Protein AF-A0A950VVF9-F1 (afdb_monomer_lite)

Radius of gyration: 39.8 Å; chains: 1; bounding box: 68×32×104 Å

pLDDT: mean 79.5, std 14.29, range [44.03, 95.88]

Secondary structure (DSSP, 8-state):
----TTHHHHHHHHHTT-TTTTS-HHHHHHHHH-HHHHHHHHHHHHHHHHHHHHHHH--PPPHHHHHHHHHHHHHHHHHHHHHHHHHHHHHHHHHHHHHHHHHHHHHHHHHHTSS-S--SSHHHHHHHHHHHHHHHHHHHHHHHHHHHHHTT-

Sequence (153 aa):
MTNCPQEQETLSIVQAGRWPDGCDDAMRAHAAACPTCGDIVRVGSLIAADYHASLRTSHVPASGVVWWRMQRRARQEAIRTASRVITVVQAIAVAAGVAVAIGILAATSRAFSFGAGDVSKAVLAQWSIPLIIALASWLMLAPVAVYLAVSKD

Foldseek 3Di:
DPDDPCLVVLLVCLVVVNPPVNDDPVLVVVLVVDPNSVVSNVVSVVVVVVVVVCVVPDDDPDPVVVVVVVVVVVVVVVVVVVVVVVVVVVLVVVLVVVVVVLVVVVVVVVVVPPDDDDPDPVVVVVVVVSVCVNVVSVVVSVVVVVVVVVVPD

Structure (mmCIF, N/CA/C/O backbone):
data_AF-A0A950VVF9-F1
#
_entry.id   AF-A0A950VVF9-F1
#
loop_
_atom_site.group_PDB
_atom_site.id
_atom_site.type_symbol
_atom_site.label_atom_id
_atom_site.label_alt_id
_atom_site.label_comp_id
_atom_site.label_asym_id
_atom_site.label_entity_id
_atom_site.label_seq_id
_atom_site.pdbx_PDB_ins_code
_atom_site.Cartn_x
_atom_site.Cartn_y
_atom_site.Cartn_z
_atom_site.occupancy
_atom_site.B_iso_or_equiv
_atom_site.auth_seq_id
_atom_site.auth_comp_id
_atom_site.auth_asym_id
_atom_site.auth_atom_id
_atom_site.pdbx_PDB_model_num
ATOM 1 N N . MET A 1 1 ? -11.140 21.412 41.896 1.00 46.41 1 MET A N 1
ATOM 2 C CA . MET A 1 1 ? -10.750 20.219 41.115 1.00 46.41 1 MET A CA 1
ATOM 3 C C . MET A 1 1 ? -10.531 19.085 42.099 1.00 46.41 1 MET A C 1
ATOM 5 O O . MET A 1 1 ? -9.441 18.926 42.627 1.00 46.41 1 MET A O 1
ATOM 9 N N . THR A 1 2 ? -11.606 18.391 42.459 1.00 57.53 2 THR A N 1
ATOM 10 C CA . THR A 1 2 ? -11.554 17.213 43.330 1.00 57.53 2 THR A CA 1
ATOM 11 C C . THR A 1 2 ? -11.142 16.023 42.478 1.00 57.53 2 THR A C 1
ATOM 13 O O . THR A 1 2 ? -11.958 15.514 41.717 1.00 57.53 2 THR A O 1
ATOM 16 N N . ASN A 1 3 ? -9.869 15.642 42.565 1.00 76.06 3 ASN A N 1
ATOM 17 C CA . ASN A 1 3 ? -9.349 14.440 41.922 1.00 76.06 3 ASN A CA 1
ATOM 18 C C . ASN A 1 3 ? -9.999 13.224 42.601 1.00 76.06 3 ASN A C 1
ATOM 20 O O . ASN A 1 3 ? -9.795 13.014 43.800 1.00 76.06 3 ASN A O 1
ATOM 24 N N . CYS A 1 4 ? -10.855 12.493 41.885 1.00 89.56 4 CYS A N 1
ATOM 25 C CA . CYS A 1 4 ? -11.508 11.317 42.443 1.00 89.56 4 CYS A CA 1
ATOM 26 C C . CYS A 1 4 ? -10.552 10.119 42.314 1.00 89.56 4 CYS A C 1
ATOM 28 O O . CYS A 1 4 ? -10.086 9.834 41.214 1.00 89.56 4 CYS A O 1
ATOM 30 N N . PRO A 1 5 ? -10.268 9.367 43.393 1.00 89.88 5 PRO A N 1
ATOM 31 C CA . PRO A 1 5 ? -9.334 8.241 43.320 1.00 89.88 5 PRO A CA 1
ATOM 32 C C . PRO A 1 5 ? -9.798 7.127 42.364 1.00 89.88 5 PRO A C 1
ATOM 34 O O . PRO A 1 5 ? -8.968 6.406 41.825 1.00 89.88 5 PRO A O 1
ATOM 37 N N . GLN A 1 6 ? -11.111 7.006 42.141 1.00 89.06 6 GLN A N 1
ATOM 38 C CA . GLN A 1 6 ? -11.744 5.987 41.291 1.00 89.06 6 GLN A CA 1
ATOM 39 C C . GLN A 1 6 ? -11.964 6.459 39.842 1.00 89.06 6 GLN A C 1
ATOM 41 O O . GLN A 1 6 ? -12.507 5.723 39.017 1.00 89.06 6 GLN A O 1
ATOM 46 N N . GLU A 1 7 ? -11.557 7.688 39.513 1.00 92.12 7 GLU A N 1
ATOM 47 C CA . GLU A 1 7 ? -11.788 8.303 38.201 1.00 92.12 7 GLU A CA 1
ATOM 48 C C . GLU A 1 7 ? -11.143 7.498 37.072 1.00 92.12 7 GLU A C 1
ATOM 50 O O . GLU A 1 7 ? -11.805 7.130 36.101 1.00 92.12 7 GLU A O 1
ATOM 55 N N . GLN A 1 8 ? -9.860 7.169 37.233 1.00 91.25 8 GLN A N 1
ATOM 56 C CA . GLN A 1 8 ? -9.088 6.455 36.220 1.00 91.25 8 GLN A CA 1
ATOM 57 C C . GLN A 1 8 ? -9.615 5.034 35.994 1.00 91.25 8 GLN A C 1
ATOM 59 O O . GLN A 1 8 ? -9.660 4.552 34.861 1.00 91.25 8 GLN A O 1
ATOM 64 N N . GLU A 1 9 ? -10.035 4.367 37.068 1.00 91.81 9 GLU A N 1
ATOM 65 C CA . GLU A 1 9 ? -10.601 3.024 37.000 1.00 91.81 9 GLU A CA 1
ATOM 66 C C . GLU A 1 9 ? -11.958 3.041 36.289 1.00 91.81 9 GLU A C 1
ATOM 68 O O . GLU A 1 9 ? -12.151 2.301 35.320 1.00 91.81 9 GLU A O 1
ATOM 73 N N . THR A 1 10 ? -12.841 3.973 36.663 1.00 91.62 10 THR A N 1
ATOM 74 C CA . THR A 1 10 ? -14.138 4.184 36.000 1.00 91.62 10 THR A CA 1
ATOM 75 C C . THR A 1 10 ? -13.952 4.458 34.507 1.00 91.62 10 THR A C 1
ATOM 77 O O . THR A 1 10 ? -14.591 3.820 33.668 1.00 91.62 10 THR A O 1
ATOM 80 N N . LEU A 1 11 ? -13.029 5.359 34.156 1.00 92.31 11 LEU A N 1
ATOM 81 C CA . LEU A 1 11 ? -12.716 5.685 32.767 1.00 92.31 11 LEU A CA 1
ATOM 82 C C . LEU A 1 11 ? -12.247 4.450 31.988 1.00 92.31 11 LEU A C 1
ATOM 84 O O . LEU A 1 11 ? -12.703 4.223 30.869 1.00 92.31 11 LEU A O 1
ATOM 88 N N . SER A 1 12 ? -11.379 3.625 32.578 1.00 92.62 12 SER A N 1
ATOM 89 C CA . SER A 1 12 ? -10.868 2.414 31.928 1.00 92.62 12 SER A CA 1
ATOM 90 C C . SER A 1 12 ? -11.960 1.369 31.659 1.00 92.62 12 SER A C 1
ATOM 92 O O . SER A 1 12 ? -11.968 0.738 30.601 1.00 92.62 12 SER A O 1
ATOM 94 N N . ILE A 1 13 ? -12.919 1.212 32.579 1.00 92.62 13 ILE A N 1
ATOM 95 C CA . ILE A 1 13 ? -14.045 0.276 32.440 1.00 92.62 13 ILE A CA 1
ATOM 96 C C . ILE A 1 13 ? -14.986 0.737 31.325 1.00 92.62 13 ILE A C 1
ATOM 98 O O . ILE A 1 13 ? -15.417 -0.074 30.499 1.00 92.62 13 ILE A O 1
ATOM 102 N N . VAL A 1 14 ? -15.271 2.040 31.275 1.00 93.19 14 VAL A N 1
ATOM 103 C CA . VAL A 1 14 ? -16.123 2.650 30.250 1.00 93.19 14 VAL A CA 1
ATOM 104 C C . VAL A 1 14 ? -15.461 2.576 28.871 1.00 93.19 14 VAL A C 1
ATOM 106 O O . VAL A 1 14 ? -16.108 2.161 27.913 1.00 93.19 14 VAL A O 1
ATOM 109 N N . GLN A 1 15 ? -14.162 2.879 28.763 1.00 91.44 15 GLN A N 1
ATOM 110 C CA . GLN A 1 15 ? -13.406 2.740 27.508 1.00 91.44 15 GLN A CA 1
ATOM 111 C C . GLN A 1 15 ? -13.346 1.295 27.012 1.00 91.44 15 GLN A C 1
ATOM 113 O O . GLN A 1 15 ? -13.388 1.050 25.809 1.00 91.44 15 GLN A O 1
ATOM 118 N N . ALA A 1 16 ? -13.274 0.329 27.928 1.00 90.88 16 ALA A N 1
ATOM 119 C CA . ALA A 1 16 ? -13.304 -1.083 27.580 1.00 90.88 16 ALA A CA 1
ATOM 120 C C . ALA A 1 16 ? -14.704 -1.594 27.187 1.00 90.88 16 ALA A C 1
ATOM 122 O O . ALA A 1 16 ? -14.842 -2.780 26.889 1.00 90.88 16 ALA A O 1
ATOM 123 N N . GLY A 1 17 ? -15.741 -0.746 27.224 1.00 90.44 17 GLY A N 1
ATOM 124 C CA . GLY A 1 17 ? -17.120 -1.130 26.913 1.00 90.44 17 GLY A CA 1
ATOM 125 C C . GLY A 1 17 ? -17.713 -2.139 27.899 1.00 90.44 17 GLY A C 1
ATOM 126 O O . GLY A 1 17 ? -18.653 -2.847 27.557 1.00 90.44 17 GLY A O 1
ATOM 127 N N . ARG A 1 18 ? -17.147 -2.245 29.110 1.00 90.12 18 ARG A N 1
ATOM 128 C CA . ARG A 1 18 ? -17.577 -3.215 30.130 1.00 90.12 18 ARG A CA 1
ATOM 129 C C . ARG A 1 18 ? -18.621 -2.659 31.091 1.00 90.12 18 ARG A C 1
ATOM 131 O O . ARG A 1 18 ? -19.141 -3.401 31.909 1.00 90.12 18 ARG A O 1
ATOM 138 N N . TRP A 1 19 ? -18.928 -1.370 31.030 1.00 89.94 19 TRP A N 1
ATOM 139 C CA . TRP A 1 19 ? -19.983 -0.785 31.851 1.00 89.94 19 TRP A CA 1
ATOM 140 C C . TRP A 1 19 ? -21.376 -1.125 31.289 1.00 89.94 19 TRP A C 1
ATOM 142 O O . TRP A 1 19 ? -21.567 -0.956 30.085 1.00 89.94 19 TRP A O 1
ATOM 152 N N . PRO A 1 20 ? -22.378 -1.505 32.107 1.00 88.19 20 PRO A N 1
ATOM 153 C CA . PRO A 1 20 ? -22.351 -1.697 33.563 1.00 88.19 20 PRO A CA 1
ATOM 154 C C . PRO A 1 20 ? -22.058 -3.143 34.009 1.00 88.19 20 PRO A C 1
ATOM 156 O O . PRO A 1 20 ? -21.835 -3.374 35.193 1.00 88.19 20 PRO A O 1
ATOM 159 N N . ASP A 1 21 ? -22.063 -4.114 33.096 1.00 87.50 21 ASP A N 1
ATOM 160 C CA . ASP A 1 21 ? -22.092 -5.543 33.450 1.00 87.50 21 ASP A CA 1
ATOM 161 C C . ASP A 1 21 ? -20.754 -6.091 33.981 1.00 87.50 21 ASP A C 1
ATOM 163 O O . ASP A 1 21 ? -20.711 -7.112 34.660 1.00 87.50 21 ASP A O 1
ATOM 167 N N . GLY A 1 22 ? -19.645 -5.418 33.679 1.00 84.06 22 GLY A N 1
ATOM 168 C CA . GLY A 1 22 ? -18.285 -5.791 34.067 1.00 84.06 22 GLY A CA 1
ATOM 169 C C . GLY A 1 22 ? -17.716 -4.981 35.231 1.00 84.06 22 GLY A C 1
ATOM 170 O O . GLY A 1 22 ? -16.492 -4.912 35.354 1.00 84.06 22 GLY A O 1
ATOM 171 N N . CYS A 1 23 ? -18.567 -4.346 36.043 1.00 88.38 23 CYS A N 1
ATOM 172 C CA . CYS A 1 23 ? -18.170 -3.648 37.267 1.00 88.38 23 CYS A CA 1
ATOM 173 C C . CYS A 1 23 ? -18.974 -4.132 38.479 1.00 88.38 23 CYS A C 1
ATOM 175 O O . CYS A 1 23 ? -20.118 -4.572 38.358 1.00 88.38 23 CYS A O 1
ATOM 177 N N . ASP A 1 24 ? -18.353 -4.057 39.649 1.00 90.00 24 ASP A N 1
ATOM 178 C CA . ASP A 1 24 ? -18.946 -4.426 40.924 1.00 90.00 24 ASP A CA 1
ATOM 179 C C . ASP A 1 24 ? -19.947 -3.371 41.426 1.00 90.00 24 ASP A C 1
ATOM 181 O O . ASP A 1 24 ? -19.979 -2.209 41.004 1.00 90.00 24 ASP A O 1
ATOM 185 N N . ASP A 1 25 ? -20.794 -3.786 42.363 1.00 88.69 25 ASP A N 1
ATOM 186 C CA . ASP A 1 25 ? -21.881 -2.963 42.897 1.00 88.69 25 ASP A CA 1
ATOM 187 C C . ASP A 1 25 ? -21.362 -1.705 43.607 1.00 88.69 25 ASP A C 1
ATOM 189 O O . ASP A 1 25 ? -22.013 -0.658 43.566 1.00 88.69 25 ASP A O 1
ATOM 193 N N . ALA A 1 26 ? -20.169 -1.781 44.208 1.00 89.81 26 ALA A N 1
ATOM 194 C CA . ALA A 1 26 ? -19.530 -0.649 44.868 1.00 89.81 26 ALA A CA 1
ATOM 195 C C . ALA A 1 26 ? -19.111 0.436 43.863 1.00 89.81 26 ALA A C 1
ATOM 197 O O . ALA A 1 26 ? -19.376 1.617 44.100 1.00 89.81 26 ALA A O 1
ATOM 198 N N . MET A 1 27 ? -18.543 0.057 42.713 1.00 88.62 27 MET A N 1
ATOM 199 C CA . MET A 1 27 ? -18.205 0.995 41.638 1.00 88.62 27 MET A CA 1
ATOM 200 C C . MET A 1 27 ? -19.459 1.626 41.021 1.00 88.62 27 MET A C 1
ATOM 202 O O . MET A 1 27 ? -19.484 2.830 40.750 1.00 88.62 27 MET A O 1
ATOM 206 N N . ARG A 1 28 ? -20.545 0.855 40.870 1.00 91.69 28 ARG A N 1
ATOM 207 C CA . ARG A 1 28 ? -21.842 1.388 40.409 1.00 91.69 28 ARG A CA 1
ATOM 208 C C . ARG A 1 28 ? -22.431 2.402 41.379 1.00 91.69 28 ARG A C 1
ATOM 210 O O . ARG A 1 28 ? -22.855 3.477 40.954 1.00 91.69 28 ARG A O 1
ATOM 217 N N . ALA A 1 29 ? -22.408 2.096 42.674 1.00 92.06 29 ALA A N 1
ATOM 218 C CA . ALA A 1 29 ? -22.842 3.027 43.710 1.00 92.06 29 ALA A CA 1
ATOM 219 C C . ALA A 1 29 ? -21.969 4.294 43.736 1.00 92.06 29 ALA A C 1
ATOM 221 O O . ALA A 1 29 ? -22.490 5.403 43.866 1.00 92.06 29 ALA A O 1
ATOM 222 N N . HIS A 1 30 ? -20.654 4.151 43.547 1.00 92.62 30 HIS A N 1
ATOM 223 C CA . HIS A 1 30 ? -19.730 5.279 43.493 1.00 92.62 30 HIS A CA 1
ATOM 224 C C . HIS A 1 30 ? -20.006 6.204 42.301 1.00 92.62 30 HIS A C 1
ATOM 226 O O . HIS A 1 30 ? -20.121 7.415 42.488 1.00 92.62 30 HIS A O 1
ATOM 232 N N . ALA A 1 31 ? -20.161 5.661 41.090 1.00 91.69 31 ALA A N 1
ATOM 233 C CA . ALA A 1 31 ? -20.453 6.462 39.901 1.00 91.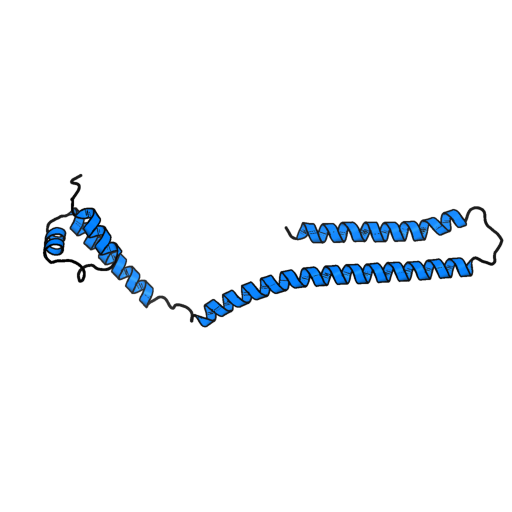69 31 ALA A CA 1
ATOM 234 C C . ALA A 1 31 ? -21.806 7.190 39.991 1.00 91.69 31 ALA A C 1
ATOM 236 O O . ALA A 1 31 ? -21.955 8.266 39.420 1.00 91.69 31 ALA A O 1
ATOM 237 N N . ALA A 1 32 ? -22.776 6.641 40.732 1.00 92.19 32 ALA A N 1
ATOM 238 C CA . ALA A 1 32 ? -24.052 7.307 40.994 1.00 92.19 32 ALA A CA 1
ATOM 239 C C . ALA A 1 32 ? -23.930 8.479 41.988 1.00 92.19 32 ALA A C 1
ATOM 241 O O . ALA A 1 32 ? -24.688 9.443 41.895 1.00 92.19 32 ALA A O 1
ATOM 242 N N . ALA A 1 33 ? -22.991 8.406 42.936 1.00 92.75 33 ALA A N 1
ATOM 243 C CA . ALA A 1 33 ? -22.801 9.421 43.973 1.00 92.75 33 ALA A CA 1
ATOM 244 C C . ALA A 1 33 ? -21.765 10.499 43.599 1.00 92.75 33 ALA A C 1
ATOM 246 O O . ALA A 1 33 ? -21.860 11.639 44.056 1.00 92.75 33 ALA A O 1
ATOM 247 N N . CYS A 1 34 ? -20.758 10.155 42.792 1.00 94.88 34 CYS A N 1
ATOM 248 C CA . CYS A 1 34 ? -19.683 11.061 42.403 1.00 94.88 34 CYS A CA 1
ATOM 249 C C . CYS A 1 34 ? -20.023 11.788 41.089 1.00 94.88 34 CYS A C 1
ATOM 251 O O . CYS A 1 34 ? -20.181 11.126 40.062 1.00 94.88 34 CYS A O 1
ATOM 253 N N . PRO A 1 35 ? -20.057 13.136 41.059 1.00 92.62 35 PRO A N 1
ATOM 254 C CA . PRO A 1 35 ? -20.407 13.882 39.848 1.00 92.62 35 PRO A CA 1
ATOM 255 C C . PRO A 1 35 ? -19.394 13.685 38.711 1.00 92.62 35 PRO A C 1
ATOM 257 O O . PRO A 1 35 ? -19.795 13.605 37.554 1.00 92.62 35 PRO A O 1
ATOM 260 N N . THR A 1 36 ? -18.098 13.556 39.023 1.00 92.94 36 THR A N 1
ATOM 261 C CA . THR A 1 36 ? -17.048 13.321 38.017 1.00 92.94 36 THR A CA 1
ATOM 262 C C . THR A 1 36 ? -17.203 11.947 37.362 1.00 92.94 36 THR A C 1
ATOM 264 O O . THR A 1 36 ? -17.294 11.846 36.141 1.00 92.94 36 THR A O 1
ATOM 267 N N . CYS A 1 37 ? -17.286 10.880 38.165 1.00 93.94 37 CYS A N 1
ATOM 268 C CA . CYS A 1 37 ? -17.432 9.515 37.653 1.00 93.94 37 CYS A CA 1
ATOM 269 C C . CYS A 1 37 ? -18.787 9.311 36.956 1.00 93.94 37 CYS A C 1
ATOM 271 O O . CYS A 1 37 ? -18.854 8.635 35.930 1.00 93.94 37 CYS A O 1
ATOM 273 N N . GLY A 1 38 ? -19.853 9.941 37.460 1.00 93.38 38 GLY A N 1
ATOM 274 C CA . GLY A 1 38 ? -21.169 9.929 36.828 1.00 93.38 38 GLY A CA 1
ATOM 275 C C . GLY A 1 38 ? -21.170 10.572 35.441 1.00 93.38 38 GLY A C 1
ATOM 276 O O . GLY A 1 38 ? -21.785 10.030 34.523 1.00 93.38 38 GLY A O 1
ATOM 277 N N . ASP A 1 39 ? -20.442 11.678 35.247 1.00 95.00 39 ASP A N 1
ATOM 278 C CA . ASP A 1 39 ? -20.329 12.308 33.927 1.00 95.00 39 ASP A CA 1
ATOM 279 C C . ASP A 1 39 ? -19.496 11.465 32.950 1.00 95.00 39 ASP A C 1
ATOM 281 O O . ASP A 1 39 ? -19.906 11.280 31.804 1.00 95.00 39 ASP A O 1
ATOM 285 N N . ILE A 1 40 ? -18.396 10.855 33.415 1.00 94.06 40 ILE A N 1
ATOM 286 C CA . ILE A 1 40 ? -17.593 9.910 32.616 1.00 94.06 40 ILE A CA 1
ATOM 287 C C . ILE A 1 40 ? -18.456 8.744 32.124 1.00 94.06 40 ILE A C 1
ATOM 289 O O . ILE A 1 40 ? -18.450 8.429 30.932 1.00 94.06 40 ILE A O 1
ATOM 293 N N . VAL A 1 41 ? -19.226 8.121 33.021 1.00 95.44 41 VAL A N 1
ATOM 294 C CA . VAL A 1 41 ? -20.135 7.024 32.666 1.00 95.44 41 VAL A CA 1
ATOM 295 C C . VAL A 1 41 ? -21.209 7.505 31.695 1.00 95.44 41 VAL A C 1
ATOM 297 O O . VAL A 1 41 ? -21.486 6.831 30.701 1.00 95.44 41 VAL A O 1
ATOM 300 N N . ARG A 1 42 ? -21.807 8.674 31.940 1.00 95.00 42 ARG A N 1
ATOM 301 C CA . ARG A 1 42 ? -22.867 9.224 31.090 1.00 95.00 42 ARG A CA 1
ATOM 302 C C . ARG A 1 42 ? -22.373 9.492 29.672 1.00 95.00 42 ARG A C 1
ATOM 304 O O . ARG A 1 42 ? -22.976 9.011 28.719 1.00 95.00 42 ARG A O 1
ATOM 311 N N . VAL A 1 43 ? -21.281 10.235 29.520 1.00 95.19 43 VAL A N 1
ATOM 312 C CA . VAL A 1 43 ? -20.741 10.585 28.200 1.00 95.19 43 VAL A CA 1
ATOM 313 C C . VAL A 1 43 ? -20.185 9.346 27.505 1.00 95.19 43 VAL A C 1
ATOM 315 O O . VAL A 1 43 ? -20.488 9.106 26.338 1.00 95.19 43 VAL A O 1
ATOM 318 N N . GLY A 1 44 ? -19.413 8.523 28.214 1.00 94.06 44 GLY A N 1
ATOM 319 C CA . GLY A 1 44 ? -18.790 7.351 27.614 1.00 94.06 44 GLY A CA 1
ATOM 320 C C . GLY A 1 44 ? -19.794 6.272 27.203 1.00 94.06 44 GLY A C 1
ATOM 321 O O . GLY A 1 44 ? -19.630 5.681 26.139 1.00 94.06 44 GLY A O 1
ATOM 322 N N . SER A 1 45 ? -20.877 6.068 27.963 1.00 91.19 45 SER A N 1
ATOM 323 C CA . SER A 1 45 ? -21.949 5.145 27.557 1.00 91.19 45 SER A CA 1
ATOM 324 C C . SER A 1 45 ? -22.719 5.639 26.329 1.00 91.19 45 SER A C 1
ATOM 326 O O . SER A 1 45 ? -23.052 4.830 25.464 1.00 91.19 45 SER A O 1
ATOM 328 N N . LEU A 1 46 ? -22.938 6.954 26.194 1.00 94.38 46 LEU A N 1
ATOM 329 C CA . LEU A 1 46 ? -23.537 7.542 24.992 1.00 94.38 46 LEU A CA 1
ATOM 330 C C . LEU A 1 46 ? -22.643 7.359 23.760 1.00 94.38 46 LEU A C 1
ATOM 332 O O . LEU A 1 46 ? -23.132 6.929 22.717 1.00 94.38 46 LEU A O 1
ATOM 336 N N . ILE A 1 47 ? -21.338 7.623 23.885 1.00 93.88 47 ILE A N 1
ATOM 337 C CA . ILE A 1 47 ? -20.370 7.412 22.795 1.00 93.88 47 ILE A CA 1
ATOM 338 C C . ILE A 1 47 ? -20.314 5.931 22.408 1.00 93.88 47 ILE A C 1
ATOM 340 O O . ILE A 1 47 ? -20.334 5.607 21.223 1.00 93.88 47 ILE A O 1
ATOM 344 N N . ALA A 1 48 ? -20.277 5.022 23.386 1.00 91.25 48 ALA A N 1
ATOM 345 C CA . ALA A 1 48 ? -20.278 3.586 23.121 1.00 91.25 48 ALA A CA 1
ATOM 346 C C . ALA A 1 48 ? -21.562 3.149 22.397 1.00 91.25 48 ALA A 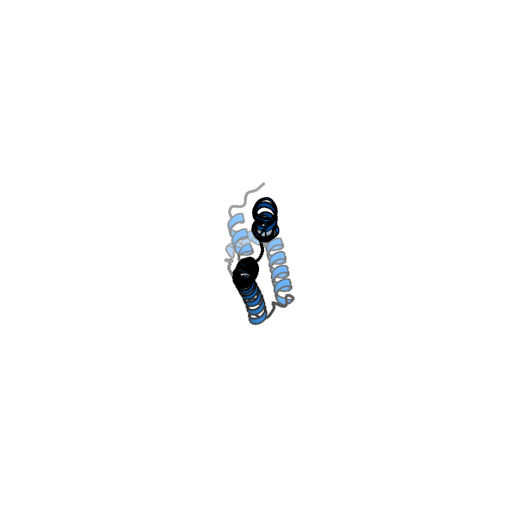C 1
ATOM 348 O O . ALA A 1 48 ? -21.500 2.404 21.419 1.00 91.25 48 ALA A O 1
ATOM 349 N N . ALA A 1 49 ? -22.726 3.643 22.827 1.00 90.62 49 ALA A N 1
ATOM 350 C CA . ALA A 1 49 ? -24.000 3.353 22.178 1.00 90.62 49 ALA A CA 1
ATOM 351 C C . ALA A 1 49 ? -24.045 3.864 20.727 1.00 90.62 49 ALA A C 1
ATOM 353 O O . ALA A 1 49 ? -24.479 3.124 19.840 1.00 90.62 49 ALA A O 1
ATOM 354 N N . ASP A 1 50 ? -23.558 5.082 20.471 1.00 93.19 50 ASP A N 1
ATOM 355 C CA . ASP A 1 50 ? -23.474 5.666 19.127 1.00 93.19 50 ASP A CA 1
ATOM 356 C C . ASP A 1 50 ? -22.482 4.910 18.230 1.00 93.19 50 ASP A C 1
ATOM 358 O O . ASP A 1 50 ? -22.783 4.587 17.079 1.00 93.19 50 ASP A O 1
ATOM 362 N N . TYR A 1 51 ? -21.337 4.508 18.785 1.00 90.38 51 TYR A N 1
ATOM 363 C CA . TYR A 1 51 ? -20.371 3.653 18.104 1.00 90.38 51 TYR A CA 1
ATOM 364 C C . TYR A 1 51 ? -20.990 2.305 17.708 1.00 90.38 51 TYR A C 1
ATOM 366 O O . TYR A 1 51 ? -20.891 1.886 16.554 1.00 90.38 51 TYR A O 1
ATOM 374 N N . HIS A 1 52 ? -21.701 1.637 18.623 1.00 89.44 52 HIS A N 1
ATOM 375 C CA . HIS A 1 52 ? -22.398 0.383 18.324 1.00 89.44 52 HIS A CA 1
ATOM 376 C C . HIS A 1 52 ? -23.554 0.564 17.330 1.00 89.44 52 HIS A C 1
ATOM 378 O O . HIS A 1 52 ? -23.802 -0.321 16.508 1.00 89.44 52 HIS A O 1
ATOM 384 N N . ALA A 1 53 ? -24.270 1.690 17.365 1.00 91.75 53 ALA A N 1
ATOM 385 C CA . ALA A 1 53 ? -25.271 2.025 16.355 1.00 91.75 53 ALA A CA 1
ATOM 386 C C . ALA A 1 53 ? -24.622 2.192 14.972 1.00 91.75 53 ALA A C 1
ATOM 388 O O . ALA A 1 53 ? -25.053 1.544 14.018 1.00 91.75 53 ALA A O 1
ATOM 389 N N . SER A 1 54 ? -23.524 2.945 14.904 1.00 90.00 54 SER A N 1
ATOM 390 C CA . SER A 1 54 ? -22.738 3.175 13.692 1.00 90.00 54 SER A CA 1
ATOM 391 C C . SER A 1 54 ? -22.171 1.882 13.111 1.00 90.00 54 SER A C 1
ATOM 393 O O . SER A 1 54 ? -22.222 1.671 11.898 1.00 90.00 54 SER A O 1
ATOM 395 N N . LEU A 1 55 ? -21.675 0.974 13.958 1.00 88.81 55 LEU A N 1
ATOM 396 C CA . LEU A 1 55 ? -21.208 -0.346 13.529 1.00 88.81 55 LEU A CA 1
ATOM 397 C C . LEU A 1 55 ? -22.332 -1.188 12.919 1.00 88.81 55 LEU A C 1
ATOM 399 O O . LEU A 1 55 ? -22.106 -1.850 11.911 1.00 88.81 55 LEU A O 1
ATOM 403 N N . ARG A 1 56 ? -23.542 -1.148 13.491 1.00 88.50 56 ARG A N 1
ATOM 404 C CA . ARG A 1 56 ? -24.701 -1.890 12.962 1.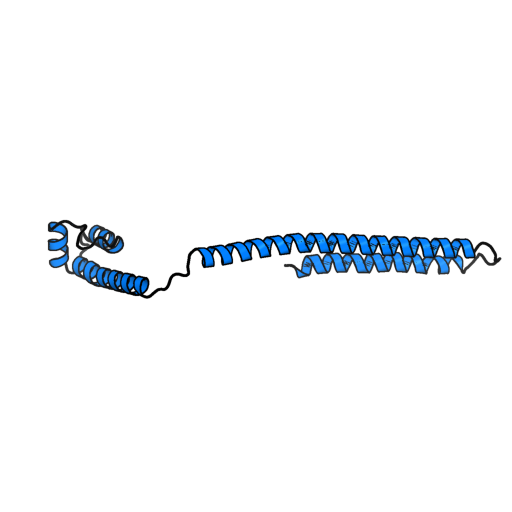00 88.50 56 ARG A CA 1
ATOM 405 C C . ARG A 1 56 ? -25.188 -1.345 11.622 1.00 88.50 56 ARG A C 1
ATOM 407 O O . ARG A 1 56 ? -25.650 -2.121 10.791 1.00 88.50 56 ARG A O 1
ATOM 414 N N . THR A 1 57 ? -25.087 -0.036 11.401 1.00 90.62 57 THR A N 1
ATOM 415 C CA . THR A 1 57 ? -25.451 0.592 10.121 1.00 90.62 57 THR A CA 1
ATOM 416 C C . THR A 1 57 ? -24.346 0.498 9.073 1.00 90.62 57 THR A C 1
ATOM 418 O O . THR A 1 57 ? -24.613 0.623 7.878 1.00 90.62 57 THR A O 1
ATOM 421 N N . SER A 1 58 ? -23.100 0.284 9.497 1.00 87.69 58 SER A N 1
ATOM 422 C CA . SER A 1 58 ? -21.955 0.199 8.596 1.00 87.69 58 SER A CA 1
ATOM 423 C C . SER A 1 58 ? -21.932 -1.142 7.874 1.00 87.69 58 SER A C 1
ATOM 425 O O . SER A 1 58 ? -21.695 -2.194 8.464 1.00 87.69 58 SER A O 1
ATOM 427 N N . HIS A 1 59 ? -22.125 -1.109 6.558 1.00 85.50 59 HIS A N 1
ATOM 428 C CA . HIS A 1 59 ? -21.972 -2.294 5.725 1.00 85.50 59 HIS A CA 1
ATOM 429 C C . HIS A 1 59 ? -20.483 -2.526 5.440 1.00 85.50 59 HIS A C 1
ATOM 431 O O . HIS A 1 59 ? -19.893 -1.891 4.562 1.00 85.50 59 HIS A O 1
ATOM 437 N N . VAL A 1 60 ? -19.848 -3.414 6.208 1.00 86.06 60 VAL A N 1
ATOM 438 C CA . VAL A 1 60 ? -18.456 -3.801 5.950 1.00 86.06 60 VAL A CA 1
ATOM 439 C C . VAL A 1 60 ? -18.421 -4.599 4.640 1.00 86.06 60 VAL A C 1
ATOM 441 O O . VAL A 1 60 ? -19.169 -5.570 4.501 1.00 86.06 60 VAL A O 1
ATOM 444 N N . PRO A 1 61 ? -17.587 -4.220 3.653 1.00 85.25 61 PRO A N 1
ATOM 445 C CA . PRO A 1 61 ? -17.472 -4.990 2.424 1.00 85.25 61 PRO A CA 1
ATOM 446 C C . PRO A 1 61 ? -16.997 -6.406 2.747 1.00 85.25 61 PRO A C 1
ATOM 448 O O . PRO A 1 61 ? -16.132 -6.595 3.604 1.00 85.25 61 PRO A O 1
ATOM 451 N N . ALA A 1 62 ? -17.531 -7.397 2.030 1.00 90.19 62 ALA A N 1
ATOM 452 C CA . ALA A 1 62 ? -17.119 -8.785 2.197 1.00 90.19 62 ALA A CA 1
ATOM 453 C C . ALA A 1 62 ? -15.585 -8.899 2.157 1.00 90.19 62 ALA A C 1
ATOM 455 O O . ALA A 1 62 ? -14.931 -8.293 1.301 1.00 90.19 62 ALA A O 1
ATOM 456 N N . SER A 1 63 ? -15.011 -9.687 3.068 1.00 90.94 63 SER A N 1
ATOM 457 C CA . SER A 1 63 ? -13.557 -9.848 3.215 1.00 90.94 63 SER A CA 1
ATOM 458 C C . SER A 1 63 ? -12.867 -10.199 1.891 1.00 90.94 63 SER A C 1
ATOM 460 O O . SER A 1 63 ? -11.785 -9.688 1.603 1.00 90.94 63 SER A O 1
ATOM 462 N N . GLY A 1 64 ? -13.535 -10.972 1.026 1.00 94.31 64 GLY A N 1
ATOM 463 C CA . GLY A 1 64 ? -13.068 -11.292 -0.324 1.00 94.31 64 GLY A CA 1
ATOM 464 C C . GLY A 1 64 ? -12.901 -10.074 -1.242 1.00 94.31 64 GLY A C 1
ATOM 465 O O . GLY A 1 64 ? -11.954 -10.029 -2.021 1.00 94.31 64 GLY A O 1
ATOM 466 N N . VAL A 1 65 ? -13.753 -9.049 -1.126 1.00 93.12 65 VAL A N 1
ATOM 467 C CA . VAL A 1 65 ? -13.636 -7.799 -1.903 1.00 93.12 65 VAL A CA 1
ATOM 468 C C . VAL A 1 65 ? -12.423 -6.997 -1.443 1.00 93.12 65 VAL A C 1
ATOM 470 O O . VAL A 1 65 ? -11.681 -6.467 -2.273 1.00 93.12 65 VAL A O 1
ATOM 473 N N . VAL A 1 66 ? -12.195 -6.924 -0.129 1.00 94.50 66 VAL A N 1
ATOM 474 C CA . VAL A 1 66 ? -11.018 -6.253 0.441 1.00 94.50 66 VAL A CA 1
ATOM 475 C C . VAL A 1 66 ? -9.745 -6.977 0.013 1.00 94.50 66 VAL A C 1
ATOM 477 O O . VAL A 1 66 ? -8.842 -6.345 -0.537 1.00 94.50 66 VAL A O 1
ATOM 480 N N . TRP A 1 67 ? -9.703 -8.302 0.173 1.00 94.88 67 TRP A N 1
ATOM 481 C CA . TRP A 1 67 ? -8.576 -9.125 -0.257 1.00 94.88 67 TRP A CA 1
ATOM 482 C C . TRP A 1 67 ? -8.310 -8.985 -1.756 1.00 94.88 67 TRP A C 1
ATOM 484 O O . TRP A 1 67 ? -7.176 -8.753 -2.160 1.00 94.88 67 TRP A O 1
ATOM 494 N N . TRP A 1 68 ? -9.348 -9.022 -2.592 1.00 95.88 68 TRP A N 1
ATOM 495 C CA . TRP A 1 68 ? -9.193 -8.867 -4.037 1.00 95.88 68 TRP A CA 1
ATOM 496 C C . TRP A 1 68 ? -8.638 -7.494 -4.426 1.00 95.88 68 TRP A C 1
ATOM 498 O O . TRP A 1 68 ? -7.785 -7.398 -5.311 1.00 95.88 68 TRP A O 1
ATOM 508 N N . ARG A 1 69 ? -9.075 -6.421 -3.751 1.00 95.81 69 ARG A N 1
ATOM 509 C CA . ARG A 1 69 ? -8.514 -5.076 -3.957 1.00 95.81 69 ARG A CA 1
ATOM 510 C C . ARG A 1 69 ? -7.037 -5.027 -3.569 1.00 95.81 69 ARG A C 1
ATOM 512 O O . ARG A 1 69 ? -6.251 -4.458 -4.324 1.00 95.81 69 ARG A O 1
ATOM 519 N N . MET A 1 70 ? -6.656 -5.647 -2.452 1.00 93.50 70 MET A N 1
ATOM 520 C CA . MET A 1 70 ? -5.252 -5.752 -2.036 1.00 93.50 70 MET A CA 1
ATOM 521 C C . MET A 1 70 ? -4.427 -6.560 -3.046 1.00 93.50 70 MET A C 1
ATOM 523 O O . MET A 1 70 ? -3.397 -6.090 -3.524 1.00 93.50 70 MET A O 1
ATOM 527 N N . GLN A 1 71 ? -4.933 -7.717 -3.473 1.00 95.38 71 GLN A N 1
ATOM 528 C CA . GLN A 1 71 ? -4.284 -8.581 -4.456 1.00 95.38 71 GLN A CA 1
ATOM 529 C C . GLN A 1 71 ? -4.107 -7.879 -5.811 1.00 95.38 71 GLN A C 1
ATOM 531 O O . GLN A 1 71 ? -3.083 -8.054 -6.472 1.00 95.38 71 GLN A O 1
ATOM 536 N N . ARG A 1 72 ? -5.077 -7.054 -6.240 1.00 94.31 72 ARG A N 1
ATOM 537 C CA . ARG A 1 72 ? -4.942 -6.236 -7.458 1.00 94.31 72 ARG A CA 1
ATOM 538 C C . ARG A 1 72 ? -3.816 -5.219 -7.348 1.00 94.31 72 ARG A C 1
ATOM 540 O O . ARG A 1 72 ? -3.080 -5.081 -8.319 1.00 94.31 72 ARG A O 1
ATOM 547 N N . ARG A 1 73 ? -3.669 -4.541 -6.207 1.00 93.00 73 ARG A N 1
ATOM 548 C CA . ARG A 1 73 ? -2.570 -3.583 -5.987 1.00 93.00 73 ARG A CA 1
ATOM 549 C C . ARG A 1 73 ? -1.214 -4.286 -6.047 1.00 93.00 73 ARG A C 1
ATOM 551 O O . ARG A 1 73 ? -0.369 -3.881 -6.837 1.00 93.00 73 ARG A O 1
ATOM 558 N N . ALA A 1 74 ? -1.081 -5.421 -5.360 1.00 92.88 74 ALA A N 1
ATOM 559 C CA . ALA A 1 74 ? 0.132 -6.240 -5.404 1.00 92.88 74 ALA A CA 1
ATOM 560 C C . ALA A 1 74 ? 0.470 -6.722 -6.830 1.00 92.88 74 ALA A C 1
ATOM 562 O O . ALA A 1 74 ? 1.617 -6.660 -7.270 1.00 92.88 74 ALA A O 1
ATOM 563 N N . ARG A 1 75 ? -0.536 -7.149 -7.609 1.00 92.44 75 ARG A N 1
ATOM 564 C CA . ARG A 1 75 ? -0.333 -7.519 -9.022 1.00 92.44 75 ARG A CA 1
ATOM 565 C C . ARG A 1 75 ? 0.070 -6.329 -9.888 1.00 92.44 75 ARG A C 1
ATOM 567 O O . ARG A 1 75 ? 0.897 -6.493 -10.777 1.00 92.44 75 ARG A O 1
ATOM 574 N N . GLN A 1 76 ? -0.502 -5.149 -9.661 1.00 91.06 76 GLN A N 1
ATOM 575 C CA . GLN A 1 76 ? -0.133 -3.944 -10.408 1.00 91.06 76 GLN A CA 1
ATOM 576 C C . GLN A 1 76 ? 1.313 -3.529 -10.135 1.00 91.06 76 GLN A C 1
ATOM 578 O O . GLN A 1 76 ? 2.015 -3.154 -11.071 1.00 91.06 76 GLN A O 1
ATOM 583 N N . GLU A 1 77 ? 1.775 -3.643 -8.893 1.00 89.38 77 GLU A N 1
ATOM 584 C CA . GLU A 1 77 ? 3.179 -3.420 -8.539 1.00 89.38 77 GLU A CA 1
ATOM 585 C C . GLU A 1 77 ? 4.091 -4.424 -9.252 1.00 89.38 77 GLU A C 1
ATOM 587 O O . GLU A 1 77 ? 5.033 -4.012 -9.924 1.00 89.38 77 GLU A O 1
ATOM 592 N N . ALA A 1 78 ? 3.747 -5.716 -9.238 1.00 86.00 78 ALA A N 1
ATOM 593 C CA . ALA A 1 78 ? 4.506 -6.740 -9.959 1.00 86.00 78 ALA A CA 1
ATOM 594 C C . ALA A 1 78 ? 4.565 -6.488 -11.482 1.00 86.00 78 ALA A C 1
ATOM 596 O O . ALA A 1 78 ? 5.627 -6.626 -12.092 1.00 86.00 78 ALA A O 1
ATOM 597 N N . ILE A 1 79 ? 3.453 -6.068 -12.102 1.00 87.06 79 ILE A N 1
ATOM 598 C CA . ILE A 1 79 ? 3.401 -5.736 -13.537 1.00 87.06 79 ILE A CA 1
ATOM 599 C C . ILE A 1 79 ? 4.269 -4.514 -13.854 1.00 87.06 79 ILE A C 1
ATOM 601 O O . ILE A 1 79 ? 4.970 -4.529 -14.863 1.00 87.06 79 ILE A O 1
ATOM 605 N N . ARG A 1 80 ? 4.274 -3.479 -13.001 1.00 82.31 80 ARG A N 1
ATOM 606 C CA . ARG A 1 80 ? 5.131 -2.293 -13.190 1.00 82.31 80 ARG A CA 1
ATOM 607 C C . ARG A 1 80 ? 6.615 -2.660 -13.173 1.00 82.31 80 ARG A C 1
ATOM 609 O O . ARG A 1 80 ? 7.385 -2.138 -13.983 1.00 82.31 80 ARG A O 1
ATOM 616 N N . THR A 1 81 ? 7.010 -3.579 -12.294 1.00 78.31 81 THR A N 1
ATOM 617 C CA . THR A 1 81 ? 8.390 -4.075 -12.232 1.00 78.31 81 THR A CA 1
ATOM 618 C C . THR A 1 81 ? 8.737 -4.888 -13.481 1.00 78.31 81 THR A C 1
ATOM 620 O O . THR A 1 81 ? 9.782 -4.661 -14.089 1.00 78.31 81 THR A O 1
ATOM 623 N N . ALA A 1 82 ? 7.834 -5.766 -13.932 1.00 82.06 82 ALA A N 1
ATOM 624 C CA . ALA A 1 82 ? 8.033 -6.572 -15.137 1.00 82.06 82 ALA A CA 1
ATOM 625 C C . ALA A 1 82 ? 8.091 -5.725 -16.422 1.00 82.06 82 ALA A C 1
ATOM 627 O O . ALA A 1 82 ? 8.954 -5.948 -17.273 1.00 82.06 82 ALA A O 1
ATOM 628 N N . SER A 1 83 ? 7.230 -4.707 -16.554 1.00 78.62 83 SER A N 1
ATOM 629 C CA . SER A 1 83 ? 7.201 -3.851 -17.745 1.00 78.62 83 SER A CA 1
ATOM 630 C C . SER A 1 83 ? 8.509 -3.086 -17.940 1.00 78.62 83 SER A C 1
ATOM 632 O O . SER A 1 83 ? 8.928 -2.886 -19.076 1.00 78.62 83 SER A O 1
ATOM 634 N N . ARG A 1 84 ? 9.194 -2.712 -16.846 1.00 73.38 84 ARG A N 1
ATOM 635 C CA . ARG A 1 84 ? 10.493 -2.023 -16.904 1.00 73.38 84 ARG A CA 1
ATOM 636 C C . ARG A 1 84 ? 11.559 -2.886 -17.581 1.00 73.38 84 ARG A C 1
ATOM 638 O O . ARG A 1 84 ? 12.295 -2.394 -18.433 1.00 73.38 84 ARG A O 1
ATOM 645 N N . VAL A 1 85 ? 11.615 -4.171 -17.236 1.00 77.75 85 VAL A N 1
ATOM 646 C CA . VAL A 1 85 ? 12.602 -5.104 -17.800 1.00 77.75 85 VAL A CA 1
ATOM 647 C C . VAL A 1 85 ? 12.328 -5.345 -19.282 1.00 77.75 85 VAL A C 1
ATOM 649 O O . VAL A 1 85 ? 13.248 -5.261 -20.093 1.00 77.75 85 VAL A O 1
ATOM 652 N N . ILE A 1 86 ? 11.062 -5.555 -19.655 1.00 79.88 86 ILE A N 1
ATOM 653 C CA . ILE A 1 86 ? 10.668 -5.785 -21.053 1.00 79.88 86 ILE A CA 1
ATOM 654 C C . ILE A 1 86 ? 11.082 -4.602 -21.938 1.00 79.88 86 ILE A C 1
ATOM 656 O O . ILE A 1 86 ? 11.678 -4.813 -22.994 1.00 79.88 86 ILE A O 1
ATOM 660 N N . THR A 1 87 ? 10.845 -3.364 -21.493 1.00 76.38 87 THR A N 1
ATOM 661 C CA . THR A 1 87 ? 11.223 -2.172 -22.270 1.00 76.38 87 THR A CA 1
ATOM 662 C C . THR A 1 87 ? 12.734 -2.032 -22.456 1.00 76.38 87 THR A C 1
ATOM 664 O O . THR A 1 87 ? 13.179 -1.642 -23.532 1.00 76.38 87 THR A O 1
ATOM 667 N N . VAL A 1 88 ? 13.539 -2.400 -21.451 1.00 75.19 88 VAL A N 1
ATOM 668 C CA . VAL A 1 88 ? 15.009 -2.361 -21.552 1.00 75.19 88 VAL A CA 1
ATOM 669 C C . VAL A 1 88 ? 15.508 -3.393 -22.563 1.00 75.19 88 VAL A C 1
ATOM 671 O O . VAL A 1 88 ? 16.326 -3.068 -23.421 1.00 75.19 88 VAL A O 1
ATOM 674 N N . VAL A 1 89 ? 14.978 -4.619 -22.515 1.00 82.00 89 VAL A N 1
ATOM 675 C CA . VAL A 1 89 ? 15.357 -5.684 -23.457 1.00 82.00 89 VAL A CA 1
ATOM 676 C C . VAL A 1 89 ? 14.980 -5.309 -24.892 1.00 82.00 89 VAL A C 1
ATOM 678 O O . VAL A 1 89 ? 15.790 -5.486 -25.801 1.00 82.00 89 VAL A O 1
ATOM 681 N N . GLN A 1 90 ? 13.790 -4.739 -25.106 1.00 81.31 90 GLN A N 1
ATOM 682 C CA . GLN A 1 90 ? 13.364 -4.273 -26.429 1.00 81.31 90 GLN A CA 1
ATOM 683 C C . GLN A 1 90 ? 14.261 -3.149 -26.964 1.00 81.31 90 GLN A C 1
ATOM 685 O O . GLN A 1 90 ? 14.651 -3.191 -28.129 1.00 81.31 90 GLN A O 1
ATOM 690 N N . ALA A 1 91 ? 14.645 -2.184 -26.122 1.00 79.44 91 ALA A N 1
ATOM 691 C CA . ALA A 1 91 ? 15.552 -1.110 -26.521 1.00 79.44 91 ALA A CA 1
ATOM 692 C C . ALA A 1 91 ? 16.931 -1.647 -26.945 1.00 79.44 91 ALA A C 1
ATOM 694 O O . ALA A 1 91 ? 17.462 -1.231 -27.975 1.00 79.44 91 ALA A O 1
ATOM 695 N N . ILE A 1 92 ? 17.480 -2.615 -26.200 1.00 78.81 92 ILE A N 1
ATOM 696 C CA . ILE A 1 92 ? 18.753 -3.270 -26.539 1.00 78.81 92 ILE A CA 1
ATOM 697 C C . ILE A 1 92 ? 18.634 -4.041 -27.859 1.00 78.81 92 ILE A C 1
ATOM 699 O O . ILE A 1 92 ? 19.511 -3.925 -28.713 1.00 78.81 92 ILE A O 1
ATOM 703 N N . ALA A 1 93 ? 17.549 -4.797 -28.056 1.00 83.25 93 ALA A N 1
ATOM 704 C CA . ALA A 1 93 ? 17.330 -5.566 -29.279 1.00 83.25 93 ALA A CA 1
ATOM 705 C C . ALA A 1 93 ? 17.242 -4.664 -30.523 1.00 83.25 93 ALA A C 1
ATOM 707 O O . ALA A 1 93 ? 17.873 -4.954 -31.540 1.00 83.25 93 ALA A O 1
ATOM 708 N N . VAL A 1 94 ? 16.517 -3.542 -30.433 1.00 82.38 94 VAL A N 1
ATOM 709 C CA . VAL A 1 94 ? 16.430 -2.553 -31.520 1.00 82.38 94 VAL A CA 1
ATOM 710 C C . VAL A 1 94 ? 17.793 -1.915 -31.784 1.00 82.38 94 VAL A C 1
ATOM 712 O O . VAL A 1 94 ? 18.209 -1.836 -32.938 1.00 82.38 94 VAL A O 1
ATOM 715 N N . ALA A 1 95 ? 18.524 -1.518 -30.738 1.00 79.00 95 ALA A N 1
ATOM 716 C CA . ALA A 1 95 ? 19.855 -0.930 -30.881 1.00 79.00 95 ALA A CA 1
ATOM 717 C C . ALA A 1 95 ? 20.845 -1.887 -31.562 1.00 79.00 95 ALA A C 1
ATOM 719 O O . ALA A 1 95 ? 21.570 -1.484 -32.472 1.00 79.00 95 ALA A O 1
ATOM 720 N N . ALA A 1 96 ? 20.839 -3.165 -31.172 1.00 79.38 96 ALA A N 1
ATOM 721 C CA . ALA A 1 96 ? 21.664 -4.193 -31.796 1.00 79.38 96 ALA A CA 1
ATOM 722 C C . ALA A 1 96 ? 21.283 -4.406 -33.271 1.00 79.38 96 ALA A C 1
ATOM 724 O O . ALA A 1 96 ? 22.163 -4.452 -34.129 1.00 79.38 96 ALA A O 1
ATOM 725 N N . GLY A 1 97 ? 19.983 -4.470 -33.583 1.00 81.94 97 GLY A N 1
ATOM 726 C CA . GLY A 1 97 ? 19.498 -4.588 -34.960 1.00 81.94 97 GLY A CA 1
ATOM 727 C C . GLY A 1 97 ? 19.935 -3.418 -35.846 1.00 81.94 97 GLY A C 1
ATOM 728 O O . GLY A 1 97 ? 20.422 -3.632 -36.956 1.00 81.94 97 GLY A O 1
ATOM 729 N N . VAL A 1 98 ? 19.841 -2.187 -35.335 1.00 81.62 98 VAL A N 1
ATOM 730 C CA . VAL A 1 98 ? 20.302 -0.977 -36.035 1.00 81.62 98 VAL A CA 1
ATOM 731 C C . VAL A 1 98 ? 21.816 -1.011 -36.252 1.00 81.62 98 VAL A C 1
ATOM 733 O O . VAL A 1 98 ? 22.275 -0.753 -37.364 1.00 81.62 98 VAL A O 1
ATOM 736 N N . ALA A 1 99 ? 22.598 -1.389 -35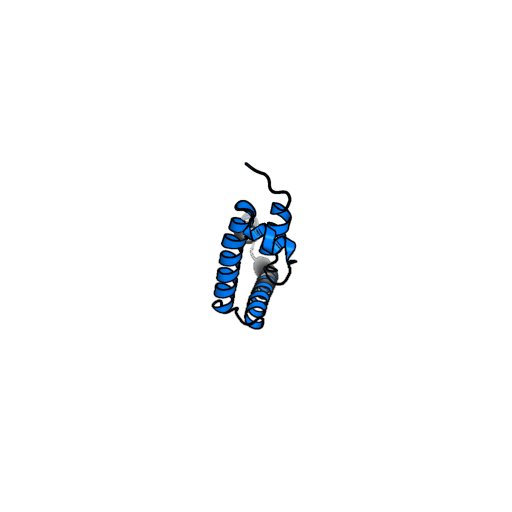.238 1.00 77.31 99 ALA A N 1
ATOM 737 C CA . ALA A 1 99 ? 24.051 -1.498 -35.357 1.00 77.31 99 ALA A CA 1
ATOM 738 C C . ALA A 1 99 ? 24.471 -2.524 -36.425 1.00 77.31 99 ALA A C 1
ATOM 740 O O . ALA A 1 99 ? 25.358 -2.246 -37.234 1.00 77.31 99 ALA A O 1
ATOM 741 N N . VAL A 1 100 ? 23.800 -3.681 -36.478 1.00 83.38 100 VAL A N 1
ATOM 742 C CA . VAL A 1 100 ? 24.043 -4.708 -37.503 1.00 83.38 100 VAL A CA 1
ATOM 743 C C . VAL A 1 100 ? 23.677 -4.193 -38.895 1.00 83.38 100 VAL A C 1
ATOM 745 O O . VAL A 1 100 ? 24.477 -4.334 -39.820 1.00 83.38 100 VAL A O 1
ATOM 748 N N . ALA A 1 101 ? 22.516 -3.552 -39.055 1.00 77.88 101 ALA A N 1
ATOM 749 C CA . ALA A 1 101 ? 22.089 -2.996 -40.340 1.00 77.88 101 ALA A CA 1
ATOM 750 C C . ALA A 1 101 ? 23.081 -1.945 -40.872 1.00 77.88 101 ALA A C 1
ATOM 752 O O . ALA A 1 101 ? 23.458 -1.986 -42.045 1.00 77.88 101 ALA A O 1
ATOM 753 N N . ILE A 1 102 ? 23.568 -1.054 -39.999 1.00 78.38 102 ILE A N 1
ATOM 754 C CA . ILE A 1 102 ? 24.608 -0.070 -40.335 1.00 78.38 102 ILE A CA 1
ATOM 755 C C . ILE A 1 102 ? 25.914 -0.775 -40.726 1.00 78.38 102 ILE A C 1
ATOM 757 O O . ILE A 1 102 ? 26.540 -0.396 -41.717 1.00 78.38 102 ILE A O 1
ATOM 761 N N . GLY A 1 103 ? 26.315 -1.817 -39.990 1.00 74.44 103 GLY A N 1
ATOM 762 C CA . GLY A 1 103 ? 27.505 -2.614 -40.296 1.00 74.44 103 GLY A CA 1
ATOM 763 C C . GLY A 1 103 ? 27.453 -3.253 -41.687 1.00 74.44 103 GLY A C 1
ATOM 764 O O . GLY A 1 103 ? 28.430 -3.182 -42.433 1.00 74.44 103 GLY A O 1
ATOM 765 N N . ILE A 1 104 ? 26.299 -3.808 -42.070 1.00 78.19 104 ILE A N 1
ATOM 766 C CA . ILE A 1 104 ? 26.078 -4.395 -43.400 1.00 78.19 104 ILE A CA 1
ATOM 767 C C . ILE A 1 104 ? 26.157 -3.315 -44.485 1.00 78.19 104 ILE A C 1
ATOM 769 O O . ILE A 1 104 ? 26.895 -3.478 -45.458 1.00 78.19 104 ILE A O 1
ATOM 773 N N . LEU A 1 105 ? 25.466 -2.185 -44.299 1.00 77.12 105 LEU A N 1
ATOM 774 C CA . LEU A 1 105 ? 25.500 -1.058 -45.238 1.00 77.12 105 LEU A CA 1
ATOM 775 C C . LEU A 1 105 ? 26.935 -0.546 -45.455 1.00 77.12 105 LEU A C 1
ATOM 777 O O . LEU A 1 105 ? 27.366 -0.384 -46.597 1.00 77.12 105 LEU A O 1
ATOM 781 N N . ALA A 1 106 ? 27.712 -0.383 -44.382 1.00 73.00 106 ALA A N 1
ATOM 782 C CA . ALA A 1 106 ? 29.109 0.047 -44.454 1.00 73.00 106 ALA A CA 1
ATOM 783 C C . ALA A 1 106 ? 30.037 -0.989 -45.121 1.00 73.00 106 ALA A C 1
ATOM 785 O O . ALA A 1 106 ? 30.996 -0.624 -45.805 1.00 73.00 106 ALA A O 1
ATOM 786 N N . ALA A 1 107 ? 29.778 -2.285 -44.935 1.00 72.38 107 ALA A N 1
ATOM 787 C CA . ALA A 1 107 ? 30.535 -3.343 -45.599 1.00 72.38 107 ALA A CA 1
ATOM 788 C C . ALA A 1 107 ? 30.238 -3.383 -47.108 1.00 72.38 107 ALA A C 1
ATOM 790 O O . ALA A 1 107 ? 31.166 -3.462 -47.916 1.00 72.38 107 ALA A O 1
ATOM 791 N N . THR A 1 108 ? 28.964 -3.259 -47.495 1.00 72.56 108 THR A N 1
ATOM 792 C CA . THR A 1 108 ? 28.557 -3.241 -48.910 1.00 72.56 108 THR A CA 1
ATOM 793 C C . THR A 1 108 ? 29.079 -2.016 -49.659 1.00 72.56 108 THR A C 1
ATOM 795 O O . THR A 1 108 ? 29.552 -2.154 -50.786 1.00 72.56 108 THR A O 1
ATOM 798 N N . SER A 1 109 ? 29.099 -0.836 -49.029 1.00 65.75 109 SER A N 1
ATOM 799 C CA . SER A 1 109 ? 29.651 0.374 -49.651 1.00 65.75 109 SER A CA 1
ATOM 800 C C . SER A 1 109 ? 31.171 0.299 -49.839 1.00 65.75 109 SER A C 1
ATOM 802 O O . SER A 1 109 ? 31.688 0.767 -50.855 1.00 65.75 109 SER A O 1
ATOM 804 N N . ARG A 1 110 ? 31.901 -0.357 -48.924 1.00 61.31 110 ARG A N 1
ATOM 805 C CA . ARG A 1 110 ? 33.331 -0.667 -49.097 1.00 61.31 110 ARG A CA 1
ATOM 806 C C . ARG A 1 110 ? 33.591 -1.639 -50.241 1.00 61.31 110 ARG A C 1
ATOM 808 O O . ARG A 1 110 ? 34.504 -1.400 -51.024 1.00 61.31 110 ARG A O 1
ATOM 815 N N . ALA A 1 111 ? 32.808 -2.712 -50.337 1.00 60.78 111 ALA A N 1
ATOM 816 C CA . ALA A 1 111 ? 32.956 -3.711 -51.394 1.00 60.78 111 ALA A CA 1
ATOM 817 C C . ALA A 1 111 ? 32.693 -3.112 -52.787 1.00 60.78 111 ALA A C 1
ATOM 819 O O . ALA A 1 111 ? 33.403 -3.426 -53.738 1.00 60.78 111 ALA A O 1
ATOM 820 N N . PHE A 1 112 ? 31.738 -2.182 -52.887 1.00 54.22 112 PHE A N 1
ATOM 821 C CA . PHE A 1 112 ? 31.435 -1.449 -54.119 1.00 54.22 112 PHE A CA 1
ATOM 822 C C . PHE A 1 112 ? 32.513 -0.414 -54.508 1.00 54.22 112 PHE A C 1
ATOM 824 O O . PHE A 1 112 ? 32.599 -0.018 -55.665 1.00 54.22 112 PHE A O 1
ATOM 831 N N . SER A 1 113 ? 33.379 0.001 -53.574 1.00 55.53 113 SER A N 1
ATOM 832 C CA . SER A 1 113 ? 34.406 1.035 -53.805 1.00 55.53 113 SER A CA 1
ATOM 833 C C . SER A 1 113 ? 35.749 0.494 -54.329 1.00 55.53 113 SER A C 1
ATOM 835 O O . SER A 1 113 ? 36.687 1.266 -54.511 1.00 55.53 113 SER A O 1
ATOM 837 N N . PHE A 1 114 ? 35.880 -0.813 -54.587 1.00 50.88 114 PHE A N 1
ATOM 838 C CA . PHE A 1 114 ? 37.145 -1.435 -55.019 1.00 50.88 114 PHE A CA 1
ATOM 839 C C . PHE A 1 114 ? 37.500 -1.236 -56.508 1.00 50.88 114 PHE A C 1
ATOM 841 O O . PHE A 1 114 ? 38.487 -1.797 -56.980 1.00 50.88 114 PHE A O 1
ATOM 848 N N . GLY A 1 115 ? 36.759 -0.403 -57.248 1.00 52.16 115 GLY A N 1
ATOM 849 C CA . GLY A 1 115 ? 37.037 -0.112 -58.655 1.00 52.16 115 GLY A CA 1
ATOM 850 C C . GLY A 1 115 ? 36.681 1.309 -59.083 1.00 52.16 115 GLY A C 1
ATOM 851 O O . GLY A 1 115 ? 35.762 1.468 -59.871 1.00 52.16 115 GLY A O 1
ATOM 852 N N . ALA A 1 116 ? 37.395 2.327 -58.588 1.00 44.03 116 ALA A N 1
ATOM 853 C CA . ALA A 1 116 ? 37.572 3.617 -59.280 1.00 44.03 116 ALA A CA 1
ATOM 854 C C . ALA A 1 116 ? 38.578 4.529 -58.542 1.00 44.03 116 ALA A C 1
ATOM 856 O O . ALA A 1 116 ? 38.219 5.280 -57.643 1.00 44.03 116 ALA A O 1
ATOM 857 N N . GLY A 1 117 ? 39.854 4.417 -58.912 1.00 50.78 117 GLY A N 1
ATOM 858 C CA . GLY A 1 117 ? 40.765 5.510 -59.301 1.00 50.78 117 GLY A CA 1
ATOM 859 C C . GLY A 1 117 ? 40.946 6.846 -58.552 1.00 50.78 117 GLY A C 1
ATOM 860 O O . GLY A 1 117 ? 41.897 7.520 -58.918 1.00 50.78 117 GLY A O 1
ATOM 861 N N . ASP A 1 118 ? 40.169 7.263 -57.547 1.00 51.53 118 ASP A N 1
ATOM 862 C CA . ASP A 1 118 ? 40.247 8.647 -57.019 1.00 51.53 118 ASP A CA 1
ATOM 863 C C . ASP A 1 118 ? 40.293 8.708 -55.481 1.00 51.53 118 ASP A C 1
ATOM 865 O O . ASP A 1 118 ? 39.291 8.867 -54.782 1.00 51.53 118 ASP A O 1
ATOM 869 N N . VAL A 1 119 ? 41.498 8.564 -54.922 1.00 54.97 119 VAL A N 1
ATOM 870 C CA . VAL A 1 119 ? 41.690 8.202 -53.504 1.00 54.97 119 VAL A CA 1
ATOM 871 C C . VAL A 1 119 ? 41.836 9.386 -52.527 1.00 54.97 119 VAL A C 1
ATOM 873 O O . VAL A 1 119 ? 41.695 9.183 -51.326 1.00 54.97 119 VAL A O 1
ATOM 876 N N . SER A 1 120 ? 42.067 10.640 -52.924 1.00 57.31 120 SER A N 1
ATOM 877 C CA . SER A 1 120 ? 42.670 11.597 -51.963 1.00 57.31 120 SER A CA 1
ATOM 878 C C . SER A 1 120 ? 41.760 12.609 -51.241 1.00 57.31 120 SER A C 1
ATOM 880 O O . SER A 1 120 ? 42.257 13.312 -50.364 1.00 57.31 120 SER A O 1
ATOM 882 N N . LYS A 1 121 ? 40.442 12.686 -51.493 1.00 49.66 121 LYS A N 1
ATOM 883 C CA . LYS A 1 121 ? 39.540 13.587 -50.714 1.00 49.66 121 LYS A CA 1
ATOM 884 C C . LYS A 1 121 ? 38.166 13.007 -50.367 1.00 49.66 121 LYS A C 1
ATOM 886 O O . LYS A 1 121 ? 37.598 13.370 -49.339 1.00 49.66 121 LYS A O 1
ATOM 891 N N . ALA A 1 122 ? 37.661 12.064 -51.160 1.00 53.44 122 ALA A N 1
ATOM 892 C CA . ALA A 1 122 ? 36.353 11.452 -50.932 1.00 53.44 122 ALA A CA 1
ATOM 893 C C . ALA A 1 122 ? 36.344 10.480 -49.740 1.00 53.44 122 ALA A C 1
ATOM 895 O O . ALA A 1 122 ? 35.337 10.372 -49.053 1.00 53.44 122 ALA A O 1
ATOM 896 N N . VAL A 1 123 ? 37.468 9.824 -49.427 1.00 51.19 123 VAL A N 1
ATOM 897 C CA . VAL A 1 123 ? 37.546 8.819 -48.350 1.00 51.19 123 VAL A CA 1
ATOM 898 C C . VAL A 1 123 ? 37.332 9.438 -46.962 1.00 51.19 123 VAL A C 1
ATOM 900 O O . VAL A 1 123 ? 36.599 8.877 -46.154 1.00 51.19 123 VAL A O 1
ATOM 903 N N . LEU A 1 124 ? 37.877 10.627 -46.687 1.00 50.47 124 LEU A N 1
ATOM 904 C CA . LEU A 1 124 ? 37.641 11.317 -45.408 1.00 50.47 124 LEU A CA 1
ATOM 905 C C . LEU A 1 124 ? 36.189 11.818 -45.266 1.00 50.47 124 LEU A C 1
ATOM 907 O O . LEU A 1 124 ? 35.665 11.859 -44.155 1.00 50.47 124 LEU A O 1
ATOM 911 N N . ALA A 1 125 ? 35.512 12.128 -46.379 1.00 53.16 125 ALA A N 1
ATOM 912 C CA . ALA A 1 125 ? 34.090 12.489 -46.403 1.00 53.16 125 ALA A CA 1
ATOM 913 C C . ALA A 1 125 ? 33.151 11.263 -46.341 1.00 53.16 125 ALA A C 1
ATOM 915 O O . ALA A 1 125 ? 32.080 11.329 -45.746 1.00 53.16 125 ALA A O 1
ATOM 916 N N . GLN A 1 126 ? 33.564 10.126 -46.904 1.00 63.47 126 GLN A N 1
ATOM 917 C CA . GLN A 1 126 ? 32.805 8.870 -46.919 1.00 63.47 126 GLN A CA 1
ATOM 918 C C . GLN A 1 126 ? 32.714 8.241 -45.519 1.00 63.47 126 GLN A C 1
ATOM 920 O O . GLN A 1 126 ? 31.734 7.578 -45.188 1.00 63.47 126 GLN A O 1
ATOM 925 N N . TRP A 1 127 ? 33.741 8.448 -44.691 1.00 55.53 127 TRP A N 1
ATOM 926 C CA . TRP A 1 127 ? 33.843 7.884 -43.343 1.00 55.53 127 TRP A CA 1
ATOM 927 C C . TRP A 1 127 ? 33.206 8.730 -42.245 1.00 55.53 127 TRP A C 1
ATOM 929 O O . TRP A 1 127 ? 32.859 8.191 -41.193 1.00 55.53 127 TRP A O 1
ATOM 939 N N . SER A 1 128 ? 33.015 10.030 -42.476 1.00 57.66 128 SER A N 1
ATOM 940 C CA . SER A 1 128 ? 32.379 10.910 -41.496 1.00 57.66 128 SER A CA 1
ATOM 941 C C . SER A 1 128 ? 30.895 10.585 -41.333 1.00 57.66 128 SER A C 1
ATOM 943 O O . SER A 1 128 ? 3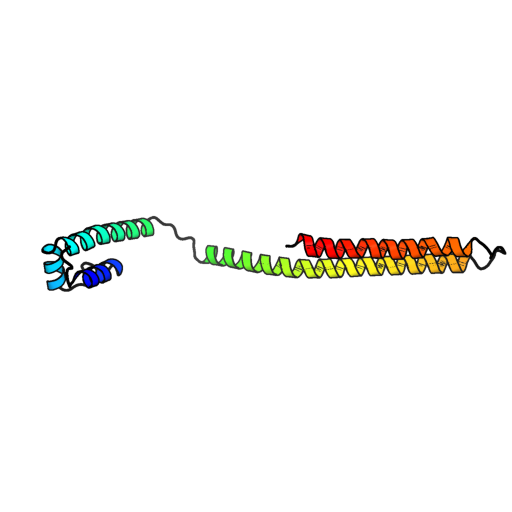0.405 10.568 -40.214 1.00 57.66 128 SER A O 1
ATOM 945 N N . ILE A 1 129 ? 30.189 10.226 -42.407 1.00 61.31 129 ILE A N 1
ATOM 946 C CA . ILE A 1 129 ? 28.747 9.944 -42.375 1.00 61.31 129 ILE A CA 1
ATOM 947 C C . ILE A 1 129 ? 28.390 8.719 -41.509 1.00 61.31 129 ILE A C 1
ATOM 949 O O . ILE A 1 129 ? 27.577 8.878 -40.600 1.00 61.31 129 ILE A O 1
ATOM 953 N N . PRO A 1 130 ? 28.974 7.515 -41.689 1.00 67.00 130 PRO A N 1
ATOM 954 C CA . PRO A 1 130 ? 28.641 6.367 -40.842 1.00 67.00 130 PRO A CA 1
ATOM 955 C C . PRO A 1 130 ? 29.093 6.561 -39.390 1.00 67.00 130 PRO A C 1
ATOM 957 O O . PRO A 1 130 ? 28.429 6.072 -38.480 1.00 67.00 130 PRO A O 1
ATOM 960 N N . LEU A 1 131 ? 30.178 7.306 -39.154 1.00 66.25 131 LEU A N 1
ATOM 961 C CA . LEU A 1 131 ? 30.665 7.602 -37.807 1.00 66.25 131 LEU A CA 1
ATOM 962 C C . LEU A 1 131 ? 29.766 8.631 -37.107 1.00 66.25 131 LEU A C 1
ATOM 964 O O . LEU A 1 131 ? 29.428 8.438 -35.945 1.00 66.25 131 LEU A O 1
ATOM 968 N N . ILE A 1 132 ? 29.288 9.654 -37.823 1.00 66.38 132 ILE A N 1
ATOM 969 C CA . ILE A 1 132 ? 28.287 10.611 -37.334 1.00 66.38 132 ILE A CA 1
ATOM 970 C C . ILE A 1 132 ? 26.948 9.912 -37.105 1.00 66.38 132 ILE A C 1
ATOM 972 O O . ILE A 1 132 ? 26.310 10.203 -36.107 1.00 66.38 132 ILE A O 1
ATOM 976 N N . ILE A 1 133 ? 26.526 8.969 -37.952 1.00 68.44 133 ILE A N 1
ATOM 977 C CA . ILE A 1 133 ? 25.281 8.211 -37.743 1.00 68.44 133 ILE A CA 1
ATOM 978 C C . ILE A 1 133 ? 25.416 7.259 -36.554 1.00 68.44 133 ILE A C 1
ATOM 980 O O . ILE A 1 133 ? 24.500 7.186 -35.744 1.00 68.44 133 ILE A O 1
ATOM 984 N N . ALA A 1 134 ? 26.543 6.561 -36.398 1.00 70.69 134 ALA A N 1
ATOM 985 C CA . ALA A 1 134 ? 26.787 5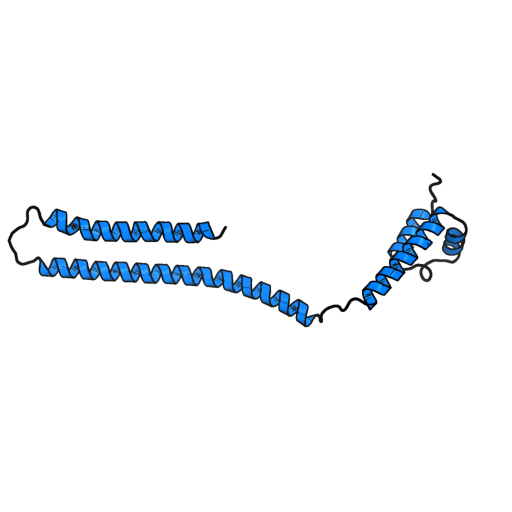.706 -35.237 1.00 70.69 134 ALA A CA 1
ATOM 986 C C . ALA A 1 134 ? 26.849 6.532 -33.944 1.00 70.69 134 ALA A C 1
ATOM 988 O O . ALA A 1 134 ? 26.220 6.177 -32.949 1.00 70.69 134 ALA A O 1
ATOM 989 N N . LEU A 1 135 ? 27.541 7.672 -33.980 1.00 71.88 135 LEU A N 1
ATOM 990 C CA . LEU A 1 135 ? 27.645 8.593 -32.856 1.00 71.88 135 LEU A CA 1
ATOM 991 C C . LEU A 1 135 ? 26.306 9.272 -32.565 1.00 71.88 135 LEU A C 1
ATOM 993 O O . LEU A 1 135 ? 25.944 9.352 -31.406 1.00 71.88 135 LEU A O 1
ATOM 997 N N . ALA A 1 136 ? 25.522 9.668 -33.569 1.00 68.69 136 ALA A N 1
ATOM 998 C CA . ALA A 1 136 ? 24.185 10.242 -33.404 1.00 68.69 136 ALA A CA 1
ATOM 999 C C . ALA A 1 136 ? 23.162 9.202 -32.935 1.00 68.69 136 ALA A C 1
ATOM 1001 O O . ALA A 1 136 ? 22.335 9.509 -32.084 1.00 68.69 136 ALA A O 1
ATOM 1002 N N . SER A 1 137 ? 23.243 7.962 -33.426 1.00 73.56 137 SER A N 1
ATOM 1003 C CA . SER A 1 137 ? 22.440 6.837 -32.940 1.00 73.56 137 SER A CA 1
ATOM 1004 C C . SER A 1 137 ? 22.748 6.569 -31.470 1.00 73.56 137 SER A C 1
ATOM 1006 O O . SER A 1 137 ? 21.826 6.400 -30.679 1.00 73.56 137 SER A O 1
ATOM 1008 N N . TRP A 1 138 ? 24.025 6.580 -31.080 1.00 76.69 138 TRP A N 1
ATOM 1009 C CA . TRP A 1 138 ? 24.442 6.429 -29.686 1.00 76.69 138 TRP A CA 1
ATOM 1010 C C . TRP A 1 138 ? 24.027 7.642 -28.832 1.00 76.69 138 TRP A C 1
ATOM 1012 O O . TRP A 1 138 ? 23.475 7.473 -27.744 1.00 76.69 138 TRP A O 1
ATOM 1022 N N . LEU A 1 139 ? 24.196 8.858 -29.355 1.00 69.75 139 LEU A N 1
ATOM 1023 C CA . LEU A 1 139 ? 23.830 10.122 -28.711 1.00 69.75 139 LEU A CA 1
ATOM 1024 C C . LEU A 1 139 ? 22.312 10.325 -28.615 1.00 69.75 139 LEU A C 1
ATOM 1026 O O . LEU A 1 139 ? 21.885 11.123 -27.798 1.00 69.75 139 LEU A O 1
ATOM 1030 N N . MET A 1 140 ? 21.494 9.621 -29.404 1.00 67.06 140 MET A N 1
ATOM 1031 C CA . MET A 1 140 ? 20.031 9.570 -29.256 1.00 67.06 140 MET A CA 1
ATOM 1032 C C . MET A 1 140 ? 19.593 8.456 -28.300 1.00 67.06 140 MET A C 1
ATOM 1034 O O . MET A 1 140 ? 18.681 8.657 -27.501 1.00 67.06 140 MET A O 1
ATOM 1038 N N . LEU A 1 141 ? 20.269 7.300 -28.306 1.00 67.94 141 LEU A N 1
ATOM 1039 C CA . LEU A 1 141 ? 19.940 6.185 -27.410 1.00 67.94 141 LEU A CA 1
ATOM 1040 C C . LEU A 1 141 ? 20.253 6.486 -25.937 1.00 67.94 141 LEU A C 1
ATOM 1042 O O . LEU A 1 141 ? 19.482 6.109 -25.055 1.00 67.94 141 LEU A O 1
ATOM 1046 N N . ALA A 1 142 ? 21.362 7.177 -25.664 1.00 70.38 142 ALA A N 1
ATOM 1047 C CA . ALA A 1 142 ? 21.786 7.525 -24.310 1.00 70.38 142 ALA A CA 1
ATOM 1048 C C . ALA A 1 142 ? 20.798 8.460 -23.570 1.00 70.38 142 ALA A C 1
ATOM 1050 O O . ALA A 1 142 ? 20.376 8.109 -22.467 1.00 70.38 142 ALA A O 1
ATOM 1051 N N . PRO A 1 143 ? 20.353 9.601 -24.132 1.00 60.88 143 PRO A N 1
ATOM 1052 C CA . PRO A 1 143 ? 19.386 10.474 -23.478 1.00 60.88 143 PRO A CA 1
ATOM 1053 C C . PRO A 1 143 ? 17.981 9.879 -23.438 1.00 60.88 143 PRO A C 1
ATOM 1055 O O . PRO A 1 143 ? 17.263 10.175 -22.496 1.00 60.88 143 PRO A O 1
ATOM 1058 N N . VAL A 1 144 ? 17.582 9.001 -24.367 1.00 65.25 144 VAL A N 1
ATOM 1059 C CA . VAL A 1 144 ? 16.306 8.267 -24.249 1.00 65.25 144 VAL A CA 1
ATOM 1060 C C . VAL A 1 144 ? 16.346 7.304 -23.061 1.00 65.25 144 VAL A C 1
ATOM 1062 O O . VAL A 1 144 ? 15.398 7.251 -22.279 1.00 65.25 144 VAL A O 1
ATOM 1065 N N . ALA A 1 145 ? 17.461 6.596 -22.865 1.00 70.19 145 ALA A N 1
ATOM 1066 C CA . ALA A 1 145 ? 17.652 5.737 -21.699 1.00 70.19 145 ALA A CA 1
ATOM 1067 C C . ALA A 1 145 ? 17.664 6.538 -20.382 1.00 70.19 145 ALA A C 1
ATOM 1069 O O . ALA A 1 145 ? 17.046 6.119 -19.404 1.00 70.19 145 ALA A O 1
ATOM 1070 N N . VAL A 1 146 ? 18.310 7.710 -20.368 1.00 70.75 146 VAL A N 1
ATOM 1071 C CA . VAL A 1 146 ? 18.366 8.600 -19.195 1.00 70.75 146 VAL A CA 1
ATOM 1072 C C . VAL A 1 146 ? 17.017 9.277 -18.930 1.00 70.75 146 VAL A C 1
ATOM 1074 O O . VAL A 1 146 ? 16.561 9.291 -17.793 1.00 70.75 146 VAL A O 1
ATOM 1077 N N . TYR A 1 147 ? 16.322 9.772 -19.954 1.00 69.31 147 TYR A N 1
ATOM 1078 C CA . TYR A 1 147 ? 15.014 10.421 -19.822 1.00 69.31 147 TYR A CA 1
ATOM 1079 C C . TYR A 1 147 ? 13.937 9.437 -19.353 1.00 69.31 147 TYR A C 1
ATOM 1081 O O . TYR A 1 147 ? 13.102 9.786 -18.524 1.00 69.31 147 TYR A O 1
ATOM 1089 N N . LEU A 1 148 ? 13.974 8.179 -19.801 1.00 67.81 148 LEU A N 1
ATOM 1090 C CA . LEU A 1 148 ? 13.071 7.128 -19.311 1.00 67.81 148 LEU A CA 1
ATOM 1091 C C . LEU A 1 148 ? 13.401 6.654 -17.889 1.00 67.81 148 LEU A C 1
ATOM 1093 O O . LEU A 1 148 ? 12.523 6.118 -17.209 1.00 67.81 148 LEU A O 1
ATOM 1097 N N . ALA A 1 149 ? 14.644 6.834 -17.439 1.00 68.88 149 ALA A N 1
ATOM 1098 C CA . ALA A 1 149 ? 15.032 6.579 -16.057 1.00 68.88 149 ALA A CA 1
ATOM 1099 C C . ALA A 1 149 ? 14.611 7.729 -15.126 1.00 68.88 149 ALA A C 1
ATOM 1101 O O . ALA A 1 149 ? 14.136 7.455 -14.032 1.00 68.88 149 ALA A O 1
ATOM 1102 N N . VAL A 1 150 ? 14.742 8.979 -15.585 1.00 66.44 150 VAL A N 1
ATOM 1103 C CA . VAL A 1 150 ? 14.476 10.202 -14.805 1.00 66.44 150 VAL A CA 1
ATOM 1104 C C . VAL A 1 150 ? 13.001 10.616 -14.804 1.00 66.44 150 VAL A C 1
ATOM 1106 O O . VAL A 1 150 ? 12.518 11.103 -13.797 1.00 66.44 150 VAL A O 1
ATOM 1109 N N . SER A 1 151 ? 12.234 10.377 -15.872 1.00 61.12 151 SER A N 1
ATOM 1110 C CA . SER A 1 151 ? 10.778 10.664 -15.911 1.00 61.12 151 SER A CA 1
ATOM 1111 C C . SER A 1 151 ? 9.925 9.721 -15.045 1.00 61.12 151 SER A C 1
ATOM 1113 O O . SER A 1 151 ? 8.697 9.697 -15.155 1.00 61.12 151 SER A O 1
ATOM 1115 N N . LYS A 1 152 ? 10.578 8.889 -14.232 1.00 53.34 152 LYS A N 1
ATOM 1116 C CA . LYS A 1 152 ? 9.978 7.829 -13.425 1.00 53.34 152 LYS A CA 1
ATOM 1117 C C . LYS A 1 152 ? 10.213 8.014 -11.918 1.00 53.34 152 LYS A C 1
ATOM 1119 O O . LYS A 1 152 ? 9.903 7.076 -11.184 1.00 53.34 152 LYS A O 1
ATOM 1124 N N . ASP A 1 153 ? 10.715 9.184 -11.518 1.00 44.75 153 ASP A N 1
ATOM 1125 C CA . ASP A 1 153 ? 10.642 9.767 -10.169 1.00 44.75 153 ASP A CA 1
ATOM 1126 C C . ASP A 1 153 ? 9.681 10.969 -10.200 1.00 44.75 153 ASP A C 1
ATOM 1128 O O . ASP A 1 153 ? 8.930 11.149 -9.215 1.00 44.75 153 ASP A O 1
#